Protein AF-R6QZN0-F1 (afdb_monomer)

pLDDT: mean 76.41, std 21.87, range [29.3, 97.75]

Structure (mmCIF, N/CA/C/O backbone):
data_AF-R6QZN0-F1
#
_entry.id   AF-R6QZN0-F1
#
loop_
_atom_site.group_PDB
_atom_site.id
_atom_site.type_symbol
_atom_site.label_atom_id
_atom_site.label_alt_id
_atom_site.label_comp_id
_atom_site.label_asym_id
_atom_site.label_entity_id
_atom_site.label_seq_id
_atom_site.pdbx_PDB_ins_code
_atom_site.Cartn_x
_atom_site.Cartn_y
_atom_site.Cartn_z
_atom_site.occupancy
_atom_site.B_iso_or_equiv
_atom_site.auth_seq_id
_atom_site.auth_comp_id
_atom_site.auth_asym_id
_atom_site.auth_atom_id
_atom_site.pdbx_PDB_model_num
ATOM 1 N N . MET A 1 1 ? 27.271 14.222 -52.435 1.00 73.81 1 MET A N 1
ATOM 2 C CA . MET A 1 1 ? 28.606 14.800 -52.144 1.00 73.81 1 MET A CA 1
ATOM 3 C C . MET A 1 1 ? 29.304 14.063 -51.006 1.00 73.81 1 MET A C 1
ATOM 5 O O . MET A 1 1 ? 30.400 13.572 -51.227 1.00 73.81 1 M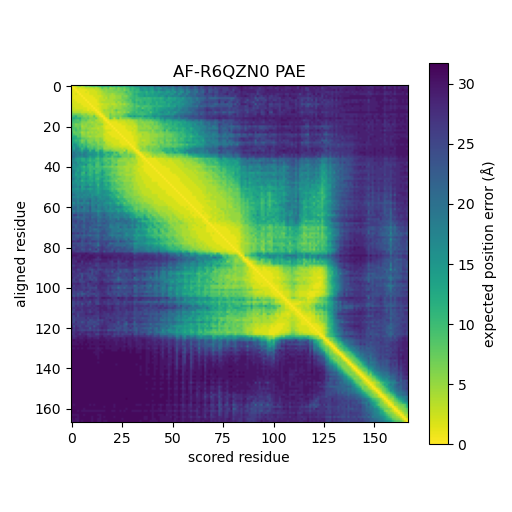ET A O 1
ATOM 9 N N . LEU A 1 2 ? 28.655 13.884 -49.849 1.00 87.00 2 LEU A N 1
ATOM 10 C CA . LEU A 1 2 ? 29.241 13.189 -48.693 1.00 87.00 2 LEU A CA 1
ATOM 11 C C . LEU A 1 2 ? 29.666 11.738 -48.978 1.00 87.00 2 LEU A C 1
ATOM 13 O O . LEU A 1 2 ? 30.772 11.350 -48.636 1.00 87.00 2 LEU A O 1
ATOM 17 N N . GLN A 1 3 ? 28.833 10.960 -49.673 1.00 85.88 3 GLN A N 1
ATOM 18 C CA . GLN A 1 3 ? 29.147 9.563 -50.000 1.00 85.88 3 GLN A CA 1
ATOM 19 C C . GLN A 1 3 ? 30.399 9.421 -50.879 1.00 85.88 3 GLN A C 1
ATOM 21 O O . GLN A 1 3 ? 31.193 8.511 -50.675 1.00 85.88 3 GLN A O 1
ATOM 26 N N . LYS A 1 4 ? 30.601 10.349 -51.826 1.00 87.94 4 LYS A N 1
ATOM 27 C CA . LYS A 1 4 ? 31.794 10.373 -52.680 1.00 87.94 4 LYS A CA 1
ATOM 28 C C . LYS A 1 4 ? 33.040 10.731 -51.865 1.00 87.94 4 LYS A C 1
ATOM 30 O O . LYS A 1 4 ? 34.026 10.017 -51.943 1.00 87.94 4 LYS A O 1
ATOM 35 N N . ALA A 1 5 ? 32.953 11.762 -51.021 1.00 88.88 5 ALA A N 1
ATOM 36 C CA . ALA A 1 5 ? 34.038 12.138 -50.113 1.00 88.88 5 ALA A CA 1
ATOM 37 C C . ALA A 1 5 ? 34.403 11.005 -49.135 1.00 88.88 5 ALA A C 1
ATOM 39 O O . ALA A 1 5 ? 35.575 10.791 -48.844 1.00 88.88 5 ALA A O 1
ATOM 40 N N . PHE A 1 6 ? 33.407 10.246 -48.672 1.00 85.44 6 PHE A N 1
ATOM 41 C CA . PHE A 1 6 ? 33.620 9.077 -47.826 1.00 85.44 6 PHE A CA 1
ATOM 42 C C . PHE A 1 6 ? 34.323 7.942 -48.582 1.00 85.44 6 PHE A C 1
ATOM 44 O O . PHE A 1 6 ? 35.261 7.351 -48.055 1.00 85.44 6 PHE A O 1
ATOM 51 N N . LEU A 1 7 ? 33.921 7.669 -49.830 1.00 86.12 7 LEU A N 1
ATOM 52 C CA . LEU A 1 7 ? 34.587 6.684 -50.689 1.00 86.12 7 LEU A CA 1
ATOM 53 C C . LEU A 1 7 ? 36.044 7.065 -50.972 1.00 86.12 7 LEU A C 1
ATOM 55 O O . LEU A 1 7 ? 36.928 6.215 -50.888 1.00 86.12 7 LEU A O 1
ATOM 59 N N . ASP A 1 8 ? 36.290 8.336 -51.290 1.00 86.56 8 ASP A N 1
ATOM 60 C CA . ASP A 1 8 ? 37.626 8.844 -51.603 1.00 86.56 8 ASP A CA 1
ATOM 61 C C . ASP A 1 8 ? 38.548 8.736 -50.374 1.00 86.56 8 ASP A C 1
ATOM 63 O O . ASP A 1 8 ? 39.669 8.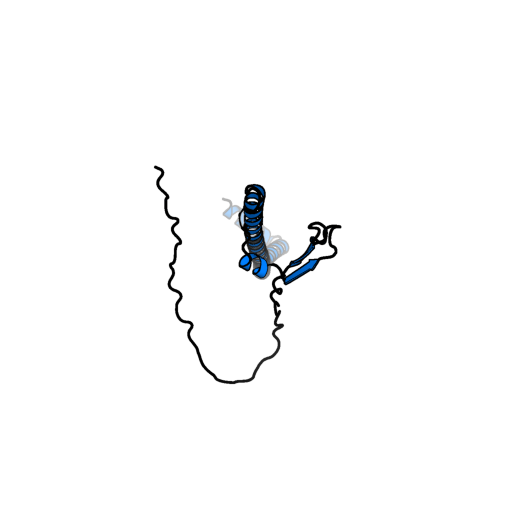238 -50.484 1.00 86.56 8 ASP A O 1
ATOM 67 N N . ALA A 1 9 ? 38.054 9.096 -49.185 1.00 82.69 9 ALA A N 1
ATOM 68 C CA . ALA A 1 9 ? 38.787 8.938 -47.929 1.00 82.69 9 ALA A CA 1
ATOM 69 C C . ALA A 1 9 ? 39.035 7.462 -47.569 1.00 82.69 9 ALA A C 1
ATOM 71 O O . ALA A 1 9 ? 40.149 7.099 -47.195 1.00 82.69 9 ALA A O 1
ATOM 72 N N . TYR A 1 10 ? 38.029 6.595 -47.727 1.00 82.44 10 TYR A N 1
ATOM 73 C CA . TYR A 1 10 ? 38.158 5.156 -47.482 1.00 82.44 10 TYR A CA 1
ATOM 74 C C . TYR A 1 10 ? 39.218 4.519 -48.389 1.00 82.44 10 TYR A C 1
ATOM 76 O O . TYR A 1 10 ? 40.081 3.778 -47.917 1.00 82.44 10 TYR A O 1
ATOM 84 N N . ASN A 1 11 ? 39.196 4.848 -49.683 1.00 84.38 11 ASN A N 1
ATOM 85 C CA . ASN A 1 11 ? 40.173 4.350 -50.647 1.00 84.38 11 ASN A CA 1
ATOM 86 C C . ASN A 1 11 ? 41.589 4.854 -50.336 1.00 84.38 11 ASN A C 1
ATOM 88 O O . ASN A 1 11 ? 42.544 4.089 -50.460 1.00 84.38 11 ASN A O 1
ATOM 92 N N . LEU A 1 12 ? 41.728 6.105 -49.889 1.00 82.62 12 LEU A N 1
ATOM 93 C CA . LEU A 1 12 ? 43.016 6.683 -49.507 1.00 82.62 12 LEU A CA 1
ATOM 94 C C . LEU A 1 12 ? 43.610 6.008 -48.260 1.00 82.62 12 LEU A C 1
ATOM 96 O O . LEU A 1 12 ? 44.797 5.689 -48.240 1.00 82.62 12 LEU A O 1
ATOM 100 N N . ILE A 1 13 ? 42.787 5.757 -47.238 1.00 82.62 13 ILE A N 1
ATOM 101 C CA . ILE A 1 13 ? 43.209 5.090 -45.995 1.00 82.62 13 ILE A CA 1
ATOM 102 C C . ILE A 1 13 ? 43.565 3.627 -46.271 1.00 82.62 13 ILE A C 1
ATOM 104 O O . ILE A 1 13 ? 44.613 3.162 -45.839 1.00 82.62 13 ILE A O 1
ATOM 108 N N . ARG A 1 14 ? 42.762 2.921 -47.077 1.00 77.88 14 ARG A N 1
ATOM 109 C CA . ARG A 1 14 ? 43.017 1.522 -47.454 1.00 77.88 14 ARG A CA 1
ATOM 110 C C . ARG A 1 14 ? 44.382 1.311 -48.120 1.00 77.88 14 ARG A C 1
ATOM 112 O O . ARG A 1 14 ? 44.970 0.245 -47.956 1.00 77.88 14 ARG A O 1
ATOM 119 N N . VAL A 1 15 ? 44.848 2.282 -48.906 1.00 77.69 15 VAL A N 1
ATOM 120 C CA . VAL A 1 15 ? 46.122 2.200 -49.641 1.00 77.69 15 VAL A CA 1
ATOM 121 C C . VAL A 1 15 ? 47.314 2.578 -48.762 1.00 77.69 15 VAL A C 1
ATOM 123 O O . VAL A 1 15 ? 48.370 1.964 -48.890 1.00 77.69 15 VAL A O 1
ATOM 126 N N . ASN A 1 16 ? 47.151 3.567 -47.880 1.00 78.00 16 ASN A N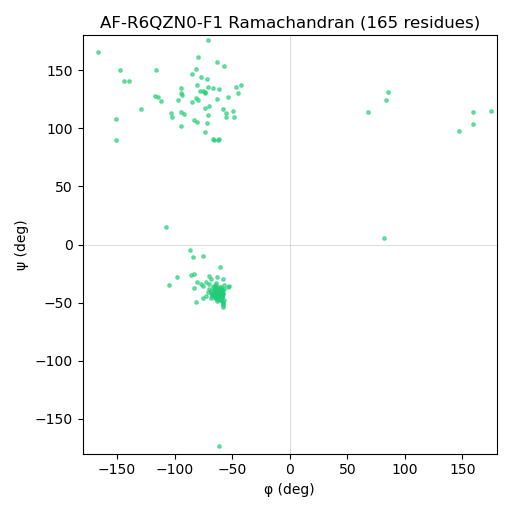 1
ATOM 127 C CA . ASN A 1 16 ? 48.268 4.162 -47.146 1.00 78.00 16 ASN A CA 1
ATOM 128 C C . ASN A 1 16 ? 48.458 3.603 -45.731 1.00 78.00 16 ASN A C 1
ATOM 130 O O . ASN A 1 16 ? 49.581 3.621 -45.238 1.00 78.00 16 ASN A O 1
ATOM 134 N N . ASP A 1 17 ? 47.394 3.131 -45.075 1.00 80.75 17 ASP A N 1
ATOM 135 C CA . ASP A 1 17 ? 47.454 2.695 -43.678 1.00 80.75 17 ASP A CA 1
ATOM 136 C C . ASP A 1 17 ? 46.418 1.597 -43.388 1.00 80.75 17 ASP A C 1
ATOM 138 O O . ASP A 1 17 ? 45.255 1.833 -43.038 1.00 80.75 17 ASP A O 1
ATOM 142 N N . LYS A 1 18 ? 46.859 0.354 -43.589 1.00 82.00 18 LYS A N 1
ATOM 143 C CA . LYS A 1 18 ? 46.023 -0.836 -43.425 1.00 82.00 18 LYS A CA 1
ATOM 144 C C . LYS A 1 18 ? 45.652 -1.076 -41.958 1.00 82.00 18 LYS A C 1
ATOM 146 O O . LYS A 1 18 ? 44.559 -1.570 -41.696 1.00 82.00 18 LYS A O 1
ATOM 151 N N . ASP A 1 19 ? 46.510 -0.671 -41.025 1.00 85.81 19 ASP A N 1
ATOM 152 C CA . ASP A 1 19 ? 46.299 -0.861 -39.589 1.00 85.81 19 ASP A CA 1
ATOM 153 C C . ASP A 1 19 ? 45.167 0.036 -39.078 1.00 85.81 19 ASP A C 1
ATOM 155 O O . ASP A 1 19 ? 44.327 -0.396 -38.284 1.00 85.81 19 ASP A O 1
ATOM 159 N N . VAL A 1 20 ? 45.070 1.266 -39.594 1.00 85.31 20 VAL A N 1
ATOM 160 C CA . VAL A 1 20 ? 43.945 2.164 -39.292 1.00 85.31 20 VAL A CA 1
ATOM 161 C C . VAL A 1 20 ? 42.624 1.574 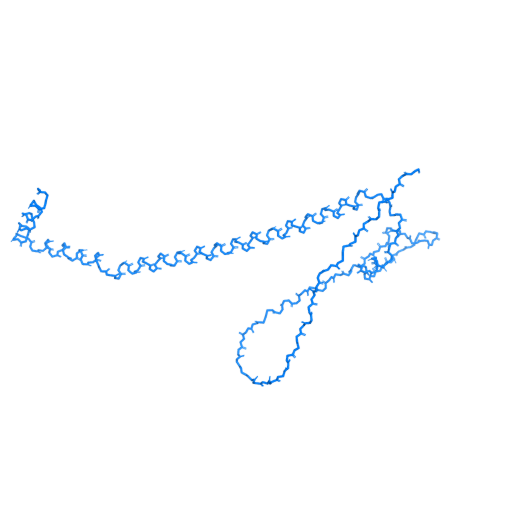-39.789 1.00 85.31 20 VAL A C 1
ATOM 163 O O . VAL A 1 20 ? 41.639 1.586 -39.045 1.00 85.31 20 VAL A O 1
ATOM 166 N N . LEU A 1 21 ? 42.599 1.018 -41.005 1.00 83.81 21 LEU A N 1
ATOM 167 C CA . LEU A 1 21 ? 41.404 0.370 -41.552 1.00 83.81 21 LEU A CA 1
ATOM 168 C C . LEU A 1 21 ? 40.994 -0.859 -40.728 1.00 83.81 21 LEU A C 1
ATOM 170 O O . LEU A 1 21 ? 39.821 -0.980 -40.375 1.00 83.81 21 LEU A O 1
ATOM 174 N N . GLU A 1 22 ? 41.942 -1.727 -40.378 1.00 85.81 22 GLU A N 1
ATOM 175 C CA . GLU A 1 22 ? 41.681 -2.897 -39.530 1.00 85.81 22 GLU A CA 1
ATOM 176 C C . GLU A 1 22 ? 41.176 -2.486 -38.143 1.00 85.81 22 GLU A C 1
ATOM 178 O O . GLU A 1 22 ? 40.195 -3.039 -37.652 1.00 85.81 22 GLU A O 1
ATOM 183 N N . SER A 1 23 ? 41.751 -1.443 -37.534 1.00 86.00 23 SER A N 1
ATOM 184 C CA . SER A 1 23 ? 41.283 -0.942 -36.234 1.00 86.00 23 SER A CA 1
ATOM 185 C C . SER A 1 23 ? 39.852 -0.393 -36.281 1.00 86.00 23 SER A C 1
ATOM 187 O O . SER A 1 23 ? 39.107 -0.496 -35.303 1.00 86.00 23 SER A O 1
ATOM 189 N N . PHE A 1 24 ? 39.452 0.200 -37.409 1.00 85.75 24 PHE A N 1
ATOM 190 C CA . PHE A 1 24 ? 38.097 0.698 -37.616 1.00 85.75 24 PHE A CA 1
ATOM 191 C C . PHE A 1 24 ? 37.109 -0.453 -37.819 1.00 85.75 24 PHE A C 1
ATOM 193 O O . PHE A 1 24 ? 36.043 -0.448 -37.203 1.00 85.75 24 PHE A O 1
ATOM 200 N N . LEU A 1 25 ? 37.474 -1.447 -38.634 1.00 86.19 25 LEU A N 1
ATOM 201 C CA . LEU A 1 25 ? 36.656 -2.638 -38.860 1.00 86.19 25 LEU A CA 1
ATOM 202 C C . LEU A 1 25 ? 36.492 -3.453 -37.576 1.00 86.19 25 LEU A C 1
ATOM 204 O O . LEU A 1 25 ? 35.365 -3.792 -37.242 1.00 86.19 25 LEU A O 1
ATOM 208 N N . ALA A 1 26 ? 37.564 -3.659 -36.808 1.00 87.88 26 ALA A N 1
ATOM 209 C CA . ALA A 1 26 ? 37.510 -4.335 -35.514 1.00 87.88 26 ALA A CA 1
ATOM 210 C C . ALA A 1 26 ? 36.573 -3.618 -34.528 1.00 87.88 26 ALA A C 1
ATOM 212 O O . ALA A 1 26 ? 35.747 -4.254 -33.889 1.00 87.88 26 ALA A O 1
ATOM 213 N N . LYS A 1 27 ? 36.619 -2.279 -34.457 1.00 85.88 27 LYS A N 1
ATOM 214 C CA . LYS A 1 27 ? 35.692 -1.501 -33.613 1.00 85.88 27 LYS A CA 1
ATOM 215 C C . LYS A 1 27 ? 34.240 -1.580 -34.079 1.00 85.88 27 LYS A C 1
ATOM 217 O O . LYS A 1 27 ? 33.336 -1.549 -33.242 1.00 85.88 27 LYS A O 1
ATOM 222 N N . LEU A 1 28 ? 34.001 -1.622 -35.391 1.00 84.81 28 LEU A N 1
ATOM 223 C CA . LEU A 1 28 ? 32.660 -1.852 -35.927 1.00 84.81 28 LEU A CA 1
ATOM 224 C C . LEU A 1 28 ? 32.172 -3.249 -35.557 1.00 84.81 28 LEU A C 1
ATOM 226 O O . LEU A 1 28 ? 31.043 -3.365 -35.094 1.00 84.81 28 LEU A O 1
ATOM 230 N N . ASP A 1 29 ? 33.024 -4.262 -35.692 1.00 84.31 29 ASP A N 1
ATOM 231 C CA . ASP A 1 29 ? 32.702 -5.645 -35.345 1.00 84.31 29 ASP A CA 1
ATOM 232 C C . ASP A 1 29 ? 32.407 -5.772 -33.844 1.00 84.31 29 ASP A C 1
ATOM 234 O O . ASP A 1 29 ? 31.342 -6.245 -33.474 1.00 84.31 29 ASP A O 1
ATOM 238 N N . ASP A 1 30 ? 33.240 -5.192 -32.974 1.00 84.44 30 ASP A N 1
ATOM 239 C CA . ASP A 1 30 ? 33.020 -5.118 -31.519 1.00 84.44 30 ASP A CA 1
ATOM 240 C C . ASP A 1 30 ? 31.697 -4.427 -31.146 1.00 84.44 30 ASP A C 1
ATOM 242 O O . ASP A 1 30 ? 31.010 -4.812 -30.194 1.00 84.44 30 ASP A O 1
ATOM 246 N N . THR A 1 31 ? 31.326 -3.382 -31.889 1.00 83.00 31 THR A N 1
ATOM 247 C CA . THR A 1 31 ? 30.078 -2.638 -31.658 1.00 83.00 31 THR A CA 1
ATOM 248 C C . THR A 1 31 ? 28.860 -3.413 -32.155 1.00 83.00 31 THR A C 1
ATOM 250 O O . THR A 1 31 ? 27.795 -3.341 -31.535 1.00 83.00 31 THR A O 1
ATOM 253 N N . LEU A 1 32 ? 29.015 -4.139 -33.263 1.00 80.69 32 LEU A N 1
ATOM 254 C CA . LEU A 1 32 ? 27.989 -4.982 -33.871 1.00 80.69 32 LEU A CA 1
ATOM 255 C C . LEU A 1 32 ? 27.916 -6.375 -33.239 1.00 80.69 32 LEU A C 1
ATOM 257 O O . LEU A 1 32 ? 26.943 -7.082 -33.495 1.00 80.69 32 LEU A O 1
ATOM 261 N N . MET A 1 33 ? 28.886 -6.748 -32.396 1.00 83.19 33 MET A N 1
ATOM 262 C CA . MET A 1 33 ? 28.878 -8.010 -31.669 1.00 83.19 33 MET A CA 1
ATOM 263 C C . MET A 1 33 ? 27.587 -8.126 -30.873 1.00 83.19 33 MET A C 1
ATOM 265 O O . MET A 1 33 ? 27.321 -7.382 -29.922 1.00 83.19 33 MET A O 1
ATOM 269 N N . GLU A 1 34 ? 26.791 -9.094 -31.304 1.00 75.00 34 GLU A N 1
ATOM 270 C CA . GLU A 1 34 ? 25.443 -9.382 -30.840 1.00 75.00 34 GLU A CA 1
ATOM 271 C C . GLU A 1 34 ? 25.394 -9.529 -29.313 1.00 75.00 34 GLU A C 1
ATOM 273 O O . GLU A 1 34 ? 24.496 -8.992 -28.665 1.00 75.00 34 GLU A O 1
ATOM 278 N N . ASP A 1 35 ? 26.443 -10.096 -28.714 1.00 80.88 35 ASP A N 1
ATOM 279 C CA . ASP A 1 35 ? 26.629 -10.233 -27.268 1.00 80.88 35 ASP A CA 1
ATOM 280 C C . ASP A 1 35 ? 26.501 -8.913 -26.492 1.00 80.88 35 ASP A C 1
ATOM 282 O O . ASP A 1 35 ? 25.975 -8.894 -25.376 1.00 80.88 35 ASP A O 1
ATOM 286 N N . ASN A 1 36 ? 26.967 -7.789 -27.046 1.00 83.94 36 ASN A N 1
ATOM 287 C CA . ASN A 1 36 ? 26.870 -6.486 -26.382 1.00 83.94 36 ASN A CA 1
ATOM 288 C C . ASN A 1 36 ? 25.434 -5.949 -26.385 1.00 83.94 36 ASN A C 1
ATOM 290 O O . ASN A 1 36 ? 25.019 -5.272 -25.437 1.00 83.94 36 ASN A O 1
ATOM 294 N N . ILE A 1 37 ? 24.668 -6.263 -27.427 1.00 84.75 37 ILE A N 1
ATOM 295 C CA . ILE A 1 37 ? 23.252 -5.910 -27.540 1.00 84.75 37 ILE A CA 1
ATOM 296 C C . ILE A 1 37 ? 22.426 -6.827 -26.634 1.00 84.75 37 ILE A C 1
ATOM 298 O O . ILE A 1 37 ? 21.628 -6.330 -25.837 1.00 84.75 37 ILE A O 1
ATOM 302 N N . VAL A 1 38 ? 22.684 -8.137 -26.665 1.00 88.38 38 VAL A N 1
ATOM 303 C CA . VAL A 1 38 ? 22.034 -9.137 -25.805 1.00 88.38 38 VAL A CA 1
ATOM 304 C C . VAL A 1 38 ? 22.233 -8.796 -24.327 1.00 88.38 38 VAL A C 1
ATOM 306 O O . VAL A 1 38 ? 21.254 -8.702 -23.589 1.00 88.38 38 VAL A O 1
ATOM 309 N N . LYS A 1 39 ? 23.460 -8.473 -23.892 1.00 89.81 39 LYS A N 1
ATOM 310 C CA . LYS A 1 39 ? 23.736 -8.046 -22.503 1.00 89.81 39 LYS A CA 1
ATOM 311 C C . LYS A 1 39 ? 22.943 -6.804 -22.091 1.00 89.81 39 LYS A C 1
ATOM 313 O O . LYS A 1 39 ? 22.489 -6.711 -20.949 1.00 89.81 39 LYS A O 1
ATOM 318 N N . LYS A 1 40 ? 22.778 -5.831 -22.996 1.00 91.44 40 LYS A N 1
ATOM 319 C CA . LYS A 1 40 ? 21.963 -4.634 -22.731 1.00 91.44 40 LYS A CA 1
ATOM 320 C C . LYS A 1 40 ? 20.486 -4.994 -22.596 1.00 91.44 40 LYS A C 1
ATOM 322 O O . LYS A 1 40 ? 19.860 -4.544 -21.642 1.00 91.44 40 LYS A O 1
ATOM 327 N N . ILE A 1 41 ? 19.964 -5.842 -23.481 1.00 93.94 41 ILE A N 1
ATOM 328 C CA . ILE A 1 41 ? 18.582 -6.338 -23.420 1.00 93.94 41 ILE A CA 1
ATOM 329 C C . ILE A 1 41 ? 18.334 -7.068 -22.098 1.00 93.94 41 ILE A C 1
ATOM 331 O O . ILE A 1 41 ? 17.377 -6.749 -21.397 1.00 93.94 41 ILE A O 1
ATOM 335 N N . GLU A 1 42 ? 19.217 -7.986 -21.705 1.00 95.38 42 GLU A N 1
ATOM 336 C CA . GLU A 1 42 ? 19.100 -8.711 -20.436 1.00 95.38 42 GLU A CA 1
ATOM 337 C C . GLU A 1 42 ? 19.099 -7.771 -19.229 1.00 95.38 42 GLU A C 1
ATOM 339 O O . GLU A 1 42 ? 18.328 -7.963 -18.284 1.00 95.38 42 GLU A O 1
ATOM 344 N N . LYS A 1 43 ? 19.959 -6.746 -19.242 1.00 96.25 43 LYS A N 1
ATOM 345 C CA . LYS A 1 43 ? 20.003 -5.742 -18.177 1.00 96.25 43 LYS A CA 1
ATOM 346 C C . LYS A 1 43 ? 18.692 -4.959 -18.106 1.00 96.25 43 LYS A C 1
ATOM 348 O O . LYS A 1 43 ? 18.110 -4.860 -17.028 1.00 96.25 43 LYS A O 1
ATOM 353 N N . THR A 1 44 ? 18.202 -4.466 -19.239 1.00 96.00 44 THR A N 1
ATOM 354 C CA . THR A 1 44 ? 16.923 -3.750 -19.309 1.00 96.00 44 THR A CA 1
ATOM 355 C C . THR A 1 44 ? 15.761 -4.641 -18.867 1.00 96.00 44 THR A C 1
ATOM 357 O O . THR A 1 44 ? 14.907 -4.197 -18.106 1.00 96.00 44 THR A O 1
ATOM 360 N N . GLN A 1 45 ? 15.754 -5.923 -19.238 1.00 97.44 45 GLN A N 1
ATOM 361 C CA . GLN A 1 45 ? 14.720 -6.866 -18.810 1.00 97.44 45 GLN A CA 1
ATOM 362 C C . GLN A 1 45 ? 14.740 -7.105 -17.291 1.00 97.44 45 GLN A C 1
ATOM 364 O O . GLN A 1 45 ? 13.687 -7.197 -16.652 1.00 97.44 45 GLN A O 1
ATOM 369 N N . LYS A 1 46 ? 15.930 -7.166 -16.680 1.00 97.31 46 LYS A N 1
ATOM 370 C CA . LYS A 1 46 ? 16.072 -7.242 -15.216 1.00 97.31 46 LYS A CA 1
ATOM 371 C C . LYS A 1 46 ? 15.543 -5.981 -14.533 1.00 97.31 46 LYS A C 1
ATOM 373 O O . LYS A 1 46 ? 14.881 -6.079 -13.505 1.00 97.31 46 LYS A O 1
ATOM 378 N N . GLU A 1 47 ? 15.793 -4.810 -15.106 1.00 97.38 47 GLU A N 1
ATOM 379 C CA . GLU A 1 47 ? 15.272 -3.545 -14.577 1.00 97.38 47 GLU A CA 1
ATOM 380 C C . GLU A 1 47 ? 13.741 -3.476 -14.678 1.00 97.38 47 GLU A C 1
ATOM 382 O O . GLU A 1 47 ? 13.087 -3.119 -13.698 1.00 97.38 47 GLU A O 1
ATOM 387 N N . ILE A 1 48 ? 13.158 -3.904 -15.803 1.00 97.75 48 ILE A N 1
ATOM 388 C CA . ILE A 1 48 ? 11.699 -3.985 -15.984 1.00 97.75 48 ILE A CA 1
ATOM 389 C C . ILE A 1 48 ? 11.075 -4.895 -14.923 1.00 97.75 48 ILE A C 1
ATOM 391 O O . ILE A 1 48 ? 10.183 -4.470 -14.193 1.00 97.75 48 ILE A O 1
ATOM 395 N N . THR A 1 49 ? 11.588 -6.117 -14.774 1.00 97.19 49 THR A N 1
ATOM 396 C CA . THR A 1 49 ? 11.043 -7.078 -13.798 1.00 97.19 49 THR A CA 1
ATOM 397 C C . THR A 1 49 ? 11.199 -6.587 -12.355 1.00 97.19 49 THR A C 1
ATOM 399 O O . THR A 1 49 ? 10.309 -6.784 -11.522 1.00 97.19 49 THR A O 1
ATOM 402 N N . HIS A 1 50 ? 12.292 -5.881 -12.045 1.00 96.81 50 HIS A N 1
ATOM 403 C CA . HIS A 1 50 ? 12.475 -5.243 -10.743 1.00 96.81 50 HIS A CA 1
ATOM 404 C C . HIS A 1 50 ? 11.427 -4.150 -10.478 1.00 96.81 50 HIS A C 1
ATOM 406 O O . HIS A 1 50 ? 10.824 -4.117 -9.400 1.00 96.81 50 HIS A O 1
ATOM 412 N N . LEU A 1 51 ? 11.175 -3.281 -11.460 1.00 97.38 51 LEU A N 1
ATOM 413 C CA . LEU A 1 51 ? 10.172 -2.219 -11.361 1.00 97.38 51 LEU A CA 1
ATOM 414 C C . LEU A 1 51 ? 8.747 -2.777 -11.253 1.00 97.38 51 LEU A C 1
ATOM 416 O O . LEU A 1 51 ? 7.957 -2.285 -10.448 1.00 97.38 51 LEU A O 1
ATOM 420 N N . GLU A 1 52 ? 8.423 -3.839 -11.986 1.00 97.38 52 GLU A N 1
ATOM 421 C CA . GLU A 1 52 ? 7.132 -4.529 -11.879 1.00 97.38 52 GLU A CA 1
ATOM 422 C C . GLU A 1 52 ? 6.904 -5.097 -10.474 1.00 97.38 52 GLU A C 1
ATOM 424 O O . GLU A 1 52 ? 5.830 -4.918 -9.890 1.00 97.38 52 GLU A O 1
ATOM 429 N N . SER A 1 53 ? 7.931 -5.719 -9.884 1.00 96.19 53 SER A N 1
ATOM 430 C CA . SER A 1 53 ? 7.864 -6.202 -8.501 1.00 96.19 53 SER A CA 1
ATOM 431 C C . SER A 1 53 ? 7.602 -5.061 -7.517 1.00 96.19 53 SER A C 1
ATOM 433 O O . SER A 1 53 ? 6.785 -5.212 -6.605 1.00 96.19 53 SER A O 1
ATOM 435 N N . LYS A 1 54 ? 8.267 -3.914 -7.702 1.00 97.12 54 LYS A N 1
ATOM 436 C CA . LYS A 1 54 ? 8.067 -2.720 -6.868 1.00 97.12 54 LYS A CA 1
ATOM 437 C C . LYS A 1 54 ? 6.660 -2.142 -7.010 1.00 97.12 54 LYS A C 1
ATOM 439 O O . LYS A 1 54 ? 6.041 -1.805 -6.004 1.00 97.12 54 LYS A O 1
ATOM 444 N N . ASN A 1 55 ? 6.121 -2.092 -8.225 1.00 96.06 55 ASN A N 1
ATOM 445 C CA . ASN A 1 55 ? 4.749 -1.641 -8.462 1.00 96.06 55 ASN A CA 1
ATOM 446 C C . ASN A 1 55 ? 3.720 -2.552 -7.786 1.00 96.06 55 ASN A C 1
ATOM 448 O O . ASN A 1 55 ? 2.768 -2.061 -7.177 1.00 96.06 55 ASN A O 1
ATOM 452 N N . LYS A 1 56 ? 3.925 -3.873 -7.830 1.00 96.19 56 LYS A N 1
ATOM 453 C CA . LYS A 1 56 ? 3.058 -4.830 -7.130 1.00 96.19 56 LYS A CA 1
ATOM 454 C C . LYS A 1 56 ? 3.112 -4.652 -5.610 1.00 96.19 56 LYS A C 1
ATOM 456 O O . LYS A 1 56 ? 2.076 -4.686 -4.951 1.00 96.19 56 LY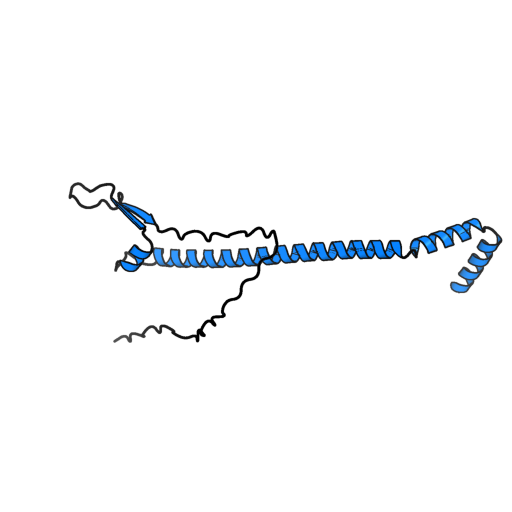S A O 1
ATOM 461 N N . GLU A 1 57 ? 4.306 -4.446 -5.057 1.00 96.12 57 GLU A N 1
ATOM 462 C CA . GLU A 1 57 ? 4.497 -4.155 -3.631 1.00 96.12 57 GLU A CA 1
ATOM 463 C C . GLU A 1 57 ? 3.741 -2.878 -3.221 1.00 96.12 57 GLU A C 1
ATOM 465 O O . GLU A 1 57 ? 3.001 -2.882 -2.234 1.00 96.12 57 GLU A O 1
ATOM 470 N N . LEU A 1 58 ? 3.847 -1.818 -4.026 1.00 95.44 58 LEU A N 1
ATOM 471 C CA . LEU A 1 58 ? 3.157 -0.551 -3.790 1.00 95.44 58 LEU A CA 1
ATOM 472 C C . LEU A 1 58 ? 1.628 -0.694 -3.855 1.00 95.44 58 LEU A C 1
ATOM 474 O O . LEU A 1 58 ? 0.923 -0.140 -3.012 1.00 95.44 58 LEU A O 1
ATOM 478 N N . ALA A 1 59 ? 1.108 -1.463 -4.815 1.00 95.44 59 ALA A N 1
ATOM 479 C CA . ALA A 1 59 ? -0.323 -1.739 -4.923 1.00 95.44 59 ALA A CA 1
ATOM 480 C C . ALA A 1 59 ? -0.864 -2.454 -3.671 1.00 95.44 59 ALA A C 1
ATOM 482 O O . ALA A 1 59 ? -1.869 -2.026 -3.102 1.00 95.44 59 ALA A O 1
ATOM 483 N N . ASN A 1 60 ? -0.155 -3.478 -3.184 1.00 94.50 60 ASN A N 1
ATOM 484 C CA . ASN A 1 60 ? -0.521 -4.190 -1.955 1.00 94.50 60 ASN A CA 1
ATOM 485 C C . ASN A 1 60 ? -0.510 -3.264 -0.727 1.00 94.50 60 ASN A C 1
ATOM 487 O O . ASN A 1 60 ? -1.388 -3.349 0.138 1.00 94.50 60 ASN A O 1
ATOM 491 N N . TYR A 1 61 ? 0.485 -2.376 -0.641 1.00 93.81 61 TYR A N 1
ATOM 492 C CA . TYR A 1 61 ? 0.571 -1.394 0.437 1.00 93.81 61 TYR A CA 1
ATOM 493 C C . TYR A 1 61 ? -0.621 -0.429 0.418 1.00 93.81 61 TYR A C 1
ATOM 495 O O . TYR A 1 61 ? -1.247 -0.212 1.457 1.00 93.81 61 TYR A O 1
ATOM 503 N N . ASN A 1 62 ? -0.974 0.100 -0.756 1.00 93.69 62 ASN A N 1
ATOM 504 C CA . ASN A 1 62 ? -2.117 1.000 -0.910 1.00 93.69 62 ASN A CA 1
ATOM 505 C C . ASN A 1 62 ? -3.431 0.312 -0.525 1.00 93.69 62 ASN A C 1
ATOM 507 O O . ASN A 1 62 ? -4.168 0.851 0.293 1.00 93.69 62 ASN A O 1
ATOM 511 N N . GLN A 1 63 ? -3.659 -0.921 -0.984 1.00 92.12 63 GLN A N 1
ATOM 512 C CA . GLN A 1 63 ? -4.833 -1.703 -0.584 1.00 92.12 63 GLN A CA 1
ATOM 513 C C . GLN A 1 63 ? -4.903 -1.899 0.940 1.00 92.12 63 GLN A C 1
ATOM 515 O O . GLN A 1 63 ? -5.956 -1.746 1.554 1.00 92.12 63 GLN A O 1
ATOM 520 N N . THR A 1 64 ? -3.770 -2.202 1.580 1.00 90.75 64 THR A N 1
ATOM 521 C CA . THR A 1 64 ? -3.718 -2.358 3.042 1.00 90.75 64 THR A CA 1
ATOM 522 C C . THR A 1 64 ? -4.041 -1.044 3.753 1.00 90.75 64 THR A C 1
ATOM 524 O O . THR A 1 64 ? -4.739 -1.041 4.768 1.00 90.75 64 THR A O 1
ATOM 527 N N . LYS A 1 65 ? -3.550 0.082 3.228 1.00 91.12 65 LYS A N 1
ATOM 528 C CA . LYS A 1 65 ? -3.830 1.418 3.760 1.00 91.12 65 LYS A CA 1
ATOM 529 C C . LYS A 1 65 ? -5.310 1.781 3.629 1.00 91.12 65 LYS A C 1
ATOM 531 O O . LYS A 1 65 ? -5.865 2.338 4.574 1.00 91.12 65 LYS A O 1
ATOM 536 N N . ASP A 1 66 ? -5.939 1.440 2.511 1.00 91.69 66 ASP A N 1
ATOM 537 C CA . ASP A 1 66 ? -7.362 1.697 2.285 1.00 91.69 66 ASP A CA 1
ATOM 538 C C . ASP A 1 66 ? -8.229 0.894 3.264 1.00 91.69 66 ASP A C 1
ATOM 540 O O . ASP A 1 66 ? -9.044 1.486 3.973 1.00 91.69 66 ASP A O 1
ATOM 544 N N . ASN A 1 67 ? -7.942 -0.400 3.447 1.00 89.88 67 ASN A N 1
ATOM 545 C CA . ASN A 1 67 ? -8.618 -1.236 4.451 1.00 89.88 67 ASN A CA 1
ATOM 546 C C . ASN A 1 67 ? -8.445 -0.684 5.883 1.00 89.88 67 ASN A C 1
ATOM 548 O O . ASN A 1 67 ? -9.366 -0.703 6.698 1.00 89.88 67 ASN A O 1
ATOM 552 N N . GLN A 1 68 ? -7.255 -0.172 6.218 1.00 91.12 68 GLN A N 1
ATOM 553 C CA . GLN A 1 68 ? -7.004 0.458 7.521 1.00 91.12 68 GLN A CA 1
ATOM 554 C C . GLN A 1 68 ? -7.813 1.747 7.707 1.00 91.12 68 GLN A C 1
ATOM 556 O O . GLN A 1 68 ? -8.237 2.049 8.824 1.00 91.12 68 GLN A O 1
ATOM 561 N N . ASN A 1 69 ? -8.008 2.526 6.642 1.00 92.38 69 ASN A N 1
ATOM 562 C CA . ASN A 1 69 ? -8.818 3.739 6.695 1.00 92.38 69 ASN A CA 1
ATOM 563 C C . ASN A 1 69 ? -10.299 3.412 6.900 1.00 92.38 69 ASN A C 1
ATOM 565 O O . ASN A 1 69 ? -10.945 4.086 7.699 1.00 92.38 69 ASN A O 1
ATOM 569 N N . GLU A 1 70 ? -10.811 2.370 6.246 1.00 94.50 70 GLU A N 1
ATOM 570 C CA . GLU A 1 70 ? -12.183 1.888 6.431 1.00 94.50 70 GLU A CA 1
ATOM 571 C C . GLU A 1 70 ? -12.452 1.507 7.894 1.00 94.50 70 GLU A C 1
ATOM 573 O O . GLU A 1 70 ? -13.306 2.117 8.535 1.00 94.50 70 GLU A O 1
ATOM 578 N N . ILE A 1 71 ? -11.623 0.634 8.479 1.00 92.00 71 ILE A N 1
ATOM 579 C CA . ILE A 1 71 ? -11.750 0.230 9.893 1.00 92.00 71 ILE A CA 1
ATOM 580 C C . ILE A 1 71 ? -11.670 1.445 10.832 1.00 92.00 71 ILE A C 1
ATOM 582 O O . ILE A 1 71 ? -12.425 1.562 11.799 1.00 92.00 71 ILE A O 1
ATOM 586 N N . LYS A 1 72 ? -10.760 2.390 10.567 1.00 94.38 72 LYS A N 1
ATOM 587 C CA . LYS A 1 72 ? -10.652 3.620 11.371 1.00 94.38 72 LYS A CA 1
ATOM 588 C C . LYS A 1 72 ? -11.906 4.483 11.280 1.00 94.38 72 LYS A C 1
ATOM 590 O O . LYS A 1 72 ? -12.284 5.098 12.280 1.00 94.38 72 LYS A O 1
ATOM 595 N N . ASN A 1 73 ? -12.519 4.556 10.103 1.00 92.94 73 ASN A N 1
ATOM 596 C CA . ASN A 1 73 ? -13.751 5.304 9.895 1.00 92.94 73 ASN A CA 1
ATOM 597 C C . ASN A 1 73 ? -14.918 4.644 10.632 1.00 92.94 73 ASN A C 1
ATOM 599 O O . ASN A 1 73 ? -15.665 5.352 11.305 1.00 92.94 73 ASN A O 1
ATOM 603 N N . GLU A 1 74 ? -15.016 3.315 10.604 1.00 93.06 74 GLU A N 1
ATOM 604 C CA . GLU A 1 74 ? -16.016 2.571 11.379 1.00 93.06 74 GLU A CA 1
ATOM 605 C C . GLU A 1 74 ? -15.853 2.795 12.886 1.00 93.06 74 GLU A C 1
ATOM 607 O O . GLU A 1 74 ? -16.813 3.155 13.565 1.00 93.06 74 GLU A O 1
ATOM 612 N N . ILE A 1 75 ? -14.629 2.693 13.419 1.00 92.38 75 ILE A N 1
ATOM 613 C CA . ILE A 1 75 ? -14.359 2.972 14.841 1.00 92.38 75 ILE A CA 1
ATOM 614 C C . ILE A 1 75 ? -14.759 4.407 15.203 1.00 92.38 75 ILE A C 1
ATOM 616 O O . ILE A 1 75 ? -15.300 4.647 16.284 1.00 92.38 75 ILE A O 1
ATOM 620 N N . ARG A 1 76 ? -14.502 5.376 14.316 1.00 92.75 76 ARG A N 1
ATOM 621 C CA . ARG A 1 76 ? -14.907 6.770 14.534 1.00 92.75 76 ARG A CA 1
ATOM 622 C C . ARG A 1 76 ? -16.428 6.913 14.539 1.00 92.75 76 ARG A C 1
ATOM 624 O O . ARG A 1 76 ? -16.947 7.610 15.402 1.00 92.75 76 ARG A O 1
ATOM 631 N N . ALA A 1 77 ? -17.127 6.250 13.621 1.00 88.31 77 ALA A N 1
ATOM 632 C CA . ALA A 1 77 ? -18.585 6.250 13.587 1.00 88.31 77 ALA A CA 1
ATOM 633 C C . ALA A 1 77 ? -19.168 5.644 14.874 1.00 88.31 77 ALA A C 1
ATOM 635 O O . ALA A 1 77 ? -20.021 6.265 15.506 1.00 88.31 77 ALA A O 1
ATOM 636 N N . CYS A 1 78 ? -18.636 4.501 15.318 1.00 85.00 78 CYS A N 1
ATOM 637 C CA . CYS A 1 78 ? -19.011 3.881 16.587 1.00 85.00 78 CYS A CA 1
ATOM 638 C C . CYS A 1 78 ? -18.756 4.809 17.779 1.00 85.00 78 CYS A C 1
ATOM 640 O O . CYS A 1 78 ? -19.633 4.964 18.624 1.00 85.00 78 CYS A O 1
ATOM 642 N N . ARG A 1 79 ? -17.591 5.468 17.844 1.00 89.69 79 ARG A N 1
ATOM 643 C CA . ARG A 1 79 ? -17.294 6.446 18.902 1.00 89.69 79 ARG A CA 1
ATOM 644 C C . ARG A 1 79 ? -18.328 7.568 18.922 1.00 89.69 79 ARG A C 1
ATOM 646 O O . ARG A 1 79 ? -18.891 7.839 19.973 1.00 89.69 79 ARG A O 1
ATOM 653 N N . ASN A 1 80 ? -18.603 8.172 17.770 1.00 87.88 80 ASN A N 1
ATOM 654 C CA . ASN A 1 80 ? -19.559 9.272 17.673 1.00 87.88 80 ASN A CA 1
ATOM 655 C C . ASN A 1 80 ? -20.968 8.841 18.108 1.00 87.88 80 ASN A C 1
ATOM 657 O O . ASN A 1 80 ? -21.674 9.621 18.737 1.00 87.88 80 ASN A O 1
ATOM 661 N N . LEU A 1 81 ? -21.370 7.605 17.799 1.00 84.19 81 LEU A N 1
ATOM 662 C CA . LEU A 1 81 ? -22.645 7.047 18.246 1.00 84.19 81 LEU A CA 1
ATOM 663 C C . LEU A 1 81 ? -22.686 6.878 19.772 1.00 84.19 81 LEU A C 1
ATOM 665 O O . LEU A 1 81 ? -23.683 7.220 20.400 1.00 84.19 81 LEU A O 1
ATOM 669 N N . LEU A 1 82 ? -21.607 6.373 20.372 1.00 82.25 82 LEU A N 1
ATOM 670 C CA . LEU A 1 82 ? -21.516 6.173 21.822 1.00 82.25 82 LEU A CA 1
ATOM 671 C C . LEU A 1 82 ? -21.425 7.492 22.599 1.00 82.25 82 LEU A C 1
ATOM 673 O O . LEU A 1 82 ? -21.947 7.575 23.703 1.00 82.25 82 LEU A O 1
ATOM 677 N N . GLU A 1 83 ? -20.771 8.508 22.038 1.00 83.38 83 GLU A N 1
ATOM 678 C CA . GLU A 1 83 ? -20.651 9.836 22.653 1.00 83.38 83 GLU A CA 1
ATOM 679 C C . GLU A 1 83 ? -21.907 10.696 22.440 1.00 83.38 83 GLU A C 1
ATOM 681 O O . GLU A 1 83 ? -22.234 11.528 23.283 1.00 83.38 83 GLU A O 1
ATOM 686 N N . GLY A 1 84 ? -22.602 10.517 21.311 1.00 75.69 84 GLY A N 1
ATOM 687 C CA . GLY A 1 84 ? -23.785 11.299 20.947 1.00 75.69 84 GLY A CA 1
ATOM 688 C C . GLY A 1 84 ? -25.087 10.803 21.576 1.00 75.69 84 GLY A C 1
ATOM 689 O O . GLY A 1 84 ? -26.016 11.591 21.758 1.00 75.69 84 GLY A O 1
ATOM 690 N N . ASN A 1 85 ? -25.168 9.520 21.927 1.00 67.75 85 ASN A N 1
ATOM 691 C CA . ASN A 1 85 ? -26.313 8.979 22.645 1.00 67.75 85 ASN A CA 1
ATOM 692 C C . ASN A 1 85 ? -26.157 9.294 24.139 1.00 67.75 85 ASN A C 1
ATOM 694 O O . ASN A 1 85 ? -25.132 8.990 24.743 1.00 67.75 85 ASN A O 1
ATOM 698 N N . GLY A 1 86 ? -27.177 9.919 24.737 1.00 66.94 86 GLY A N 1
ATOM 699 C CA . GLY A 1 86 ? -27.242 10.123 26.186 1.00 66.94 86 GLY A CA 1
ATOM 700 C C . GLY A 1 86 ? -27.258 8.797 26.961 1.00 66.94 86 GLY A C 1
ATOM 701 O O . GLY A 1 86 ? -27.111 7.722 26.385 1.00 66.94 86 GLY A O 1
ATOM 702 N N . ASN A 1 87 ? -27.449 8.873 28.282 1.00 69.25 87 ASN A N 1
ATOM 703 C CA . ASN A 1 87 ? -27.475 7.703 29.170 1.00 69.25 87 ASN A CA 1
ATOM 704 C C . ASN A 1 87 ? -28.255 6.522 28.563 1.00 69.25 87 ASN A C 1
ATOM 706 O O . ASN A 1 87 ? -29.342 6.718 28.015 1.00 69.25 87 ASN A O 1
ATOM 710 N N . LEU A 1 88 ? -27.708 5.307 28.702 1.00 69.38 88 LEU A N 1
ATOM 711 C CA . LEU A 1 88 ? -28.351 4.068 28.258 1.00 69.38 88 LEU A CA 1
ATOM 712 C C . LEU A 1 88 ? -29.801 4.025 28.771 1.00 69.38 88 LEU A C 1
ATOM 714 O O . LEU A 1 88 ? -30.023 3.970 29.980 1.00 69.38 88 LEU A O 1
ATOM 718 N N . GLN A 1 89 ? -30.779 4.062 27.862 1.00 74.31 89 GLN A N 1
ATOM 719 C CA . GLN A 1 89 ? -32.190 3.894 28.229 1.00 74.31 89 GLN A CA 1
ATOM 720 C C . GLN A 1 89 ? -32.532 2.431 28.502 1.00 74.31 89 GLN A C 1
ATOM 722 O O . GLN A 1 89 ? -33.342 2.144 29.378 1.00 74.31 89 GLN A O 1
ATOM 727 N N . GLU A 1 90 ? -31.898 1.512 27.775 1.00 82.88 90 GLU A N 1
ATOM 728 C CA . GLU A 1 90 ? -32.144 0.081 27.879 1.00 82.88 90 GLU A CA 1
ATOM 729 C C . GLU A 1 90 ? -30.824 -0.690 27.806 1.00 82.88 90 GLU A C 1
ATOM 731 O O . GLU A 1 90 ? -29.911 -0.331 27.059 1.00 82.88 90 GLU A O 1
ATOM 736 N N . PHE A 1 91 ? -30.717 -1.742 28.617 1.00 83.94 91 PHE A N 1
ATOM 737 C CA . PHE A 1 91 ? -29.563 -2.629 28.655 1.00 83.94 91 PHE A CA 1
ATOM 738 C C . PHE A 1 91 ? -29.881 -3.930 27.914 1.00 83.94 91 PHE A C 1
ATOM 740 O O . PHE A 1 91 ? -30.638 -4.765 28.411 1.00 83.94 91 PHE A O 1
ATOM 747 N N . ASP A 1 92 ? -29.263 -4.125 26.747 1.00 87.06 92 ASP A N 1
ATOM 748 C CA . ASP A 1 92 ? -29.347 -5.392 26.021 1.00 87.06 92 ASP A CA 1
ATOM 749 C C . ASP A 1 92 ? -28.368 -6.415 26.614 1.00 87.06 92 ASP A C 1
ATOM 751 O O . ASP A 1 92 ? -27.146 -6.374 26.410 1.00 87.06 92 ASP A O 1
ATOM 755 N N . ARG A 1 93 ? -28.935 -7.371 27.351 1.00 91.25 93 ARG A N 1
ATOM 756 C CA . ARG A 1 93 ? -28.181 -8.444 27.996 1.00 91.25 93 ARG A CA 1
ATOM 757 C C . ARG A 1 93 ? -27.493 -9.373 26.997 1.00 91.25 93 ARG A C 1
ATOM 759 O O . ARG A 1 93 ? -26.383 -9.822 27.273 1.00 91.25 93 ARG A O 1
ATOM 766 N N . PHE A 1 94 ? -28.117 -9.665 25.858 1.00 89.44 94 PHE A N 1
ATOM 767 C CA . PHE A 1 94 ? -27.573 -10.607 24.879 1.00 89.44 94 PHE A CA 1
ATOM 768 C C . PHE A 1 94 ? -26.348 -10.020 24.180 1.00 89.44 94 PHE A C 1
ATOM 770 O O . PHE A 1 94 ? -25.338 -10.713 24.022 1.00 89.44 94 PHE A O 1
ATOM 777 N N . ILE A 1 95 ? -26.392 -8.730 23.833 1.00 87.62 95 ILE A N 1
ATOM 778 C CA . ILE A 1 95 ? -25.227 -8.015 23.297 1.00 87.62 95 ILE A CA 1
ATOM 779 C C . ILE A 1 95 ? -24.106 -7.995 24.339 1.00 87.62 95 ILE A C 1
ATOM 781 O O . ILE A 1 95 ? -22.969 -8.348 24.016 1.00 87.62 95 ILE A O 1
ATOM 785 N N . PHE A 1 96 ? -24.415 -7.659 25.593 1.00 90.50 96 PHE A N 1
ATOM 786 C CA . PHE A 1 96 ? -23.422 -7.648 26.667 1.00 90.50 96 PHE A CA 1
ATOM 787 C C . PHE A 1 96 ? -22.748 -9.016 26.850 1.00 90.50 96 PHE A C 1
ATOM 789 O O . PHE A 1 96 ? -21.519 -9.113 26.828 1.00 90.50 96 PHE A O 1
ATOM 796 N N . GLU A 1 97 ? -23.537 -10.088 26.956 1.00 89.94 97 GLU A N 1
ATOM 797 C CA . GLU A 1 97 ? -23.031 -11.458 27.083 1.00 89.94 97 GLU A CA 1
ATOM 798 C C . GLU A 1 97 ? -22.234 -11.898 25.851 1.00 89.94 97 GLU A C 1
ATOM 800 O O . GLU A 1 97 ? -21.329 -12.723 25.972 1.00 89.94 97 GLU A O 1
ATOM 805 N N . SER A 1 98 ? -22.513 -11.354 24.663 1.00 91.31 98 SER A N 1
ATOM 806 C CA . SER A 1 98 ? -21.752 -11.676 23.450 1.00 91.31 98 SER A CA 1
ATOM 807 C C . SER A 1 98 ? -20.324 -11.112 23.462 1.00 91.31 98 SER A C 1
ATOM 809 O O . SER A 1 98 ? -19.433 -11.722 22.868 1.00 91.31 98 SER A O 1
ATOM 811 N N . ILE A 1 99 ? -20.085 -10.013 24.186 1.00 92.38 99 ILE A N 1
ATOM 812 C CA . ILE A 1 99 ? -18.806 -9.282 24.198 1.00 92.38 99 ILE A CA 1
ATOM 813 C C . ILE A 1 99 ? -18.014 -9.550 25.486 1.00 92.38 99 ILE A C 1
ATOM 815 O O . ILE A 1 99 ? -16.786 -9.628 25.454 1.00 92.38 99 ILE A O 1
ATOM 819 N N . VAL A 1 100 ? -18.688 -9.715 26.625 1.00 93.12 100 VAL A N 1
ATOM 820 C CA . VAL A 1 100 ? -18.050 -9.917 27.932 1.00 93.12 100 VAL A CA 1
ATOM 821 C C . VAL A 1 100 ? -17.911 -11.408 28.230 1.00 93.12 100 VAL A C 1
ATOM 823 O O . VAL A 1 100 ? -18.857 -12.183 28.133 1.00 93.12 100 VAL A O 1
ATOM 826 N N . GLU A 1 101 ? -16.702 -11.830 28.586 1.00 93.38 101 GLU A N 1
ATOM 827 C CA . GLU A 1 101 ? -16.414 -13.192 29.030 1.00 93.38 101 GLU A CA 1
ATOM 828 C C . GLU A 1 101 ? -16.767 -13.359 30.506 1.00 93.38 101 GLU A C 1
ATOM 830 O O . GLU A 1 101 ? -17.431 -14.326 30.877 1.00 93.38 101 GLU A O 1
ATOM 835 N N . LYS A 1 102 ? -16.304 -12.430 31.351 1.00 93.50 102 LYS A N 1
ATOM 836 C CA . LYS A 1 102 ? -16.499 -12.473 32.806 1.00 93.50 102 LYS A CA 1
ATOM 837 C C . LYS A 1 102 ? -16.622 -11.069 33.384 1.00 93.50 102 LYS A C 1
ATOM 839 O O . LYS A 1 102 ? -16.003 -10.130 32.887 1.00 93.50 102 LYS A O 1
ATOM 844 N N . VAL A 1 103 ? -17.370 -10.957 34.478 1.00 93.19 103 VAL A N 1
ATOM 845 C CA . VAL A 1 103 ? -17.479 -9.745 35.298 1.00 93.19 103 VAL A CA 1
ATOM 846 C C . VAL A 1 103 ? -16.881 -10.048 36.664 1.00 93.19 103 VAL A C 1
ATOM 848 O O . VAL A 1 103 ? -17.249 -11.042 37.291 1.00 93.19 103 VAL A O 1
ATOM 851 N N . ILE A 1 104 ? -15.944 -9.217 37.110 1.00 93.19 104 ILE A N 1
ATOM 852 C CA . ILE A 1 104 ? -15.310 -9.326 38.425 1.00 93.19 104 ILE A CA 1
ATOM 853 C C . ILE A 1 104 ? -15.757 -8.126 39.253 1.00 93.19 104 ILE A C 1
ATOM 855 O O . ILE A 1 104 ? -15.553 -6.986 38.843 1.00 93.19 104 ILE A O 1
ATOM 859 N N . VAL A 1 105 ? -16.346 -8.392 40.417 1.00 95.00 105 VAL A N 1
ATOM 860 C CA . VAL A 1 105 ? -16.729 -7.371 41.396 1.00 95.00 105 VAL A CA 1
ATOM 861 C C . VAL A 1 105 ? -15.706 -7.386 42.522 1.00 95.00 105 VAL A C 1
ATOM 863 O O . VAL A 1 105 ? 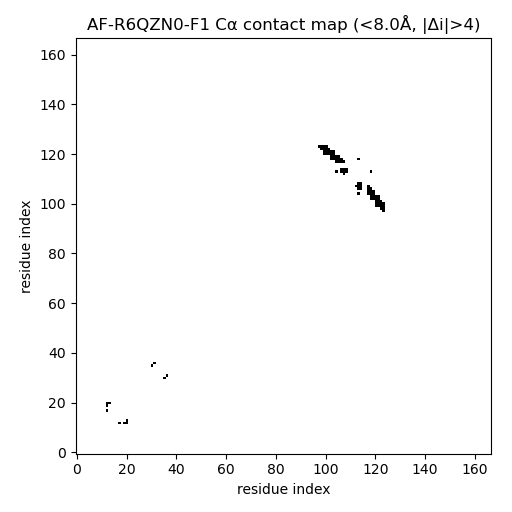-15.588 -8.380 43.238 1.00 95.00 105 VAL A O 1
ATOM 866 N N . VAL A 1 106 ? -14.942 -6.303 42.646 1.00 90.19 106 VAL A N 1
ATOM 867 C CA . VAL A 1 106 ? -13.830 -6.194 43.602 1.00 90.19 106 VAL A CA 1
ATOM 868 C C . VAL A 1 106 ? -14.311 -5.739 44.982 1.00 90.19 106 VAL A C 1
ATOM 870 O O . VAL A 1 106 ? -13.697 -6.091 45.987 1.00 90.19 106 VAL A O 1
ATOM 873 N N . GLY A 1 107 ? -15.426 -5.012 45.066 1.00 89.81 107 GLY A N 1
ATOM 874 C CA . GLY A 1 107 ? -15.965 -4.562 46.343 1.00 89.81 107 GLY A CA 1
ATOM 875 C C . GLY A 1 107 ? -17.390 -4.036 46.258 1.00 89.81 107 GLY A C 1
ATOM 876 O O . GLY A 1 107 ? -17.922 -3.767 45.180 1.00 89.81 107 GLY A O 1
ATOM 877 N N . TYR A 1 108 ? -17.983 -3.905 47.437 1.00 92.62 108 TYR A N 1
ATOM 878 C CA . TYR A 1 108 ? -19.313 -3.356 47.651 1.00 92.62 108 TYR A CA 1
ATOM 879 C C . TYR A 1 108 ? -19.182 -2.073 48.469 1.00 92.62 108 TYR A C 1
ATOM 881 O O . TYR A 1 108 ? -18.260 -1.934 49.279 1.00 92.62 108 TYR A O 1
ATOM 889 N N . ASN A 1 109 ? -20.100 -1.139 48.266 1.00 89.19 109 ASN A N 1
ATOM 890 C CA . ASN A 1 109 ? -20.216 0.034 49.115 1.00 89.19 109 ASN A CA 1
ATOM 891 C C . ASN A 1 109 ? -20.757 -0.357 50.508 1.00 89.19 109 ASN A C 1
ATOM 893 O O . ASN A 1 109 ? -21.127 -1.502 50.774 1.00 89.19 109 ASN A O 1
ATOM 897 N N . ILE A 1 110 ? -20.835 0.622 51.409 1.00 89.00 110 ILE A N 1
ATOM 898 C CA . ILE A 1 110 ? -21.341 0.427 52.777 1.00 89.00 110 ILE A CA 1
ATOM 899 C C . ILE A 1 110 ? -22.800 -0.053 52.847 1.00 89.00 110 ILE A C 1
ATOM 901 O O . ILE A 1 110 ? -23.206 -0.598 53.869 1.00 89.00 110 ILE A O 1
ATOM 905 N N . ASN A 1 111 ? -23.577 0.132 51.779 1.00 90.06 111 ASN A N 1
ATOM 906 C CA . ASN A 1 111 ? -24.967 -0.311 51.690 1.00 90.06 111 ASN A CA 1
ATOM 907 C C . ASN A 1 111 ? -25.076 -1.766 51.206 1.00 90.06 111 ASN A C 1
ATOM 909 O O . ASN A 1 111 ? -26.172 -2.317 51.169 1.00 90.06 111 ASN A O 1
ATOM 913 N N . GLY A 1 112 ? -23.949 -2.395 50.851 1.00 88.69 112 GLY A N 1
ATOM 914 C CA . GLY A 1 112 ? -23.909 -3.724 50.251 1.00 88.69 112 GLY A CA 1
ATOM 915 C C . GLY A 1 112 ? -24.173 -3.731 48.743 1.00 88.69 112 GLY A C 1
ATOM 916 O O . GLY A 1 112 ? -24.234 -4.812 48.160 1.00 88.69 112 GLY A O 1
ATOM 917 N N . ASP A 1 113 ? -24.291 -2.567 48.097 1.00 92.00 113 ASP A N 1
ATOM 918 C CA . ASP A 1 113 ? -24.418 -2.480 46.641 1.00 92.00 113 ASP A CA 1
ATOM 919 C C . ASP A 1 113 ? -23.046 -2.575 45.979 1.00 92.00 113 ASP A C 1
ATOM 921 O O . ASP A 1 113 ? -22.029 -2.157 46.535 1.00 92.00 113 ASP A O 1
ATOM 925 N N . ILE A 1 114 ? -23.011 -3.099 44.757 1.00 90.56 114 ILE A N 1
ATOM 926 C CA . ILE A 1 114 ? -21.784 -3.156 43.964 1.00 90.56 114 ILE A CA 1
ATOM 927 C C . ILE A 1 114 ? -21.316 -1.725 43.681 1.00 90.56 114 ILE A C 1
ATOM 929 O O . ILE A 1 114 ? -22.071 -0.936 43.114 1.00 90.56 114 ILE A O 1
ATOM 933 N N . ASP A 1 115 ? -20.071 -1.401 44.034 1.00 90.44 115 ASP A N 1
ATOM 934 C CA . ASP A 1 115 ? -19.460 -0.133 43.633 1.00 90.44 115 ASP A CA 1
ATOM 935 C C . ASP A 1 115 ? -19.106 -0.204 42.134 1.00 90.44 115 ASP A C 1
ATOM 937 O O . ASP A 1 115 ? -18.272 -1.035 41.752 1.00 90.44 115 ASP A O 1
ATOM 941 N N . PRO A 1 116 ? -19.700 0.639 41.264 1.00 90.06 116 PRO A N 1
ATOM 942 C CA . PRO A 1 116 ? -19.423 0.616 39.829 1.00 90.06 116 PRO A CA 1
ATOM 943 C C . PRO A 1 116 ? -17.944 0.824 39.485 1.00 90.06 116 PRO A C 1
ATOM 945 O O . PRO A 1 116 ? -17.468 0.279 38.489 1.00 90.06 116 PRO A O 1
ATOM 948 N N . TYR A 1 117 ? -17.201 1.566 40.313 1.00 89.00 117 TYR A N 1
ATOM 949 C CA . TYR A 1 117 ? -15.766 1.800 40.118 1.00 89.00 117 TYR A CA 1
ATOM 950 C C . TYR A 1 117 ? -14.905 0.586 40.491 1.00 89.00 117 TYR A C 1
ATOM 952 O O . TYR A 1 117 ? -13.713 0.556 40.188 1.00 89.00 117 TYR A O 1
ATOM 960 N N . LEU A 1 118 ? -15.507 -0.427 41.116 1.00 90.31 118 LEU A N 1
ATOM 961 C CA . LEU A 1 118 ? -14.874 -1.686 41.500 1.00 90.31 118 LEU A CA 1
ATOM 962 C C . LEU A 1 118 ? -15.326 -2.860 40.617 1.00 90.31 118 LEU A C 1
ATOM 964 O O . LEU A 1 118 ? -15.093 -4.020 40.964 1.00 90.31 118 LEU A O 1
ATOM 968 N N . ILE A 1 119 ? -15.944 -2.583 39.465 1.00 93.81 119 ILE A N 1
ATOM 969 C CA . ILE A 1 119 ? -16.284 -3.594 38.459 1.00 93.81 119 ILE A CA 1
ATOM 970 C C . ILE A 1 119 ? -15.173 -3.673 37.409 1.00 93.81 119 ILE A C 1
ATOM 972 O O . ILE A 1 119 ? -14.761 -2.672 36.830 1.00 93.81 119 ILE A O 1
ATOM 976 N N . THR A 1 120 ? -14.711 -4.888 37.118 1.00 93.75 120 THR A N 1
ATOM 977 C CA . THR A 1 120 ? -13.795 -5.173 36.006 1.00 93.75 120 THR A CA 1
ATOM 978 C C . THR A 1 120 ? -14.462 -6.100 34.995 1.00 93.75 120 THR A C 1
ATOM 980 O O . THR A 1 120 ? -14.937 -7.183 35.345 1.00 93.75 120 THR A O 1
ATOM 983 N N . PHE A 1 121 ? -14.456 -5.696 33.724 1.00 94.25 121 PHE A N 1
ATOM 984 C CA . PHE A 1 121 ? -14.952 -6.504 32.612 1.00 94.25 121 PHE A CA 1
ATOM 985 C C . PHE A 1 121 ? -13.799 -7.236 31.922 1.00 94.25 121 PHE A C 1
ATOM 987 O O . PHE A 1 121 ? -12.848 -6.617 31.445 1.00 94.25 121 PHE A O 1
ATOM 994 N N . VAL A 1 122 ? -13.900 -8.560 31.828 1.00 93.00 122 VAL A N 1
ATOM 995 C CA . VAL A 1 122 ? -13.018 -9.391 31.002 1.00 93.00 122 VAL A CA 1
ATOM 996 C C . VAL A 1 122 ? -13.707 -9.588 29.659 1.00 93.00 122 VAL A C 1
ATOM 998 O O . VAL A 1 122 ? -14.769 -10.201 29.606 1.00 93.00 122 VAL A O 1
ATOM 1001 N N . LEU A 1 123 ? -13.138 -9.052 28.581 1.00 93.38 123 LEU A N 1
ATOM 1002 C CA . LEU A 1 123 ? -13.727 -9.111 27.239 1.00 93.38 123 LEU A CA 1
ATOM 1003 C C . LEU A 1 123 ? -13.375 -10.416 26.516 1.00 93.38 123 LEU A C 1
ATOM 1005 O O . LEU A 1 123 ? -12.258 -10.921 26.633 1.00 93.38 123 LEU A O 1
ATOM 1009 N N . LYS A 1 124 ? -14.302 -10.912 25.694 1.00 92.56 124 LYS A N 1
ATOM 1010 C CA . LYS A 1 124 ? -14.056 -12.004 24.750 1.00 92.56 124 LYS A CA 1
ATOM 1011 C C . LYS A 1 124 ? -13.192 -11.479 23.607 1.00 92.56 124 LYS A C 1
ATOM 1013 O O . LYS A 1 124 ? -13.674 -10.790 22.714 1.00 92.56 124 LYS A O 1
ATOM 1018 N N . ILE A 1 125 ? -11.909 -11.819 23.607 1.00 83.69 125 ILE A N 1
ATOM 1019 C CA . ILE A 1 125 ? -11.028 -11.532 22.471 1.00 83.69 125 ILE A CA 1
ATOM 1020 C C . ILE A 1 125 ? -11.184 -12.672 21.460 1.00 83.69 125 ILE A C 1
ATOM 1022 O O . ILE A 1 125 ? -10.967 -13.842 21.787 1.00 83.69 125 ILE A O 1
ATOM 1026 N N . GLY A 1 126 ? -11.571 -12.344 20.224 1.00 68.12 126 GLY A N 1
ATOM 1027 C CA . GLY A 1 126 ? -11.650 -13.316 19.134 1.00 68.12 126 GLY A CA 1
ATOM 1028 C C . GLY A 1 126 ? -10.319 -14.055 18.971 1.00 68.12 126 GLY A C 1
ATOM 1029 O O . GLY A 1 126 ? -9.259 -13.436 18.874 1.00 68.12 126 GLY A O 1
ATOM 1030 N N . LYS A 1 127 ? -10.351 -15.394 18.971 1.00 60.12 127 LYS A N 1
ATOM 1031 C CA . LYS A 1 127 ? -9.150 -16.217 18.771 1.00 60.12 127 LYS A CA 1
ATOM 1032 C C . LYS A 1 127 ? -8.526 -15.856 17.421 1.00 60.12 127 LYS A C 1
ATOM 1034 O O . LYS A 1 127 ? -9.139 -16.080 16.382 1.00 60.12 127 LYS A O 1
ATOM 1039 N N . ASN A 1 128 ? -7.304 -15.326 17.464 1.00 53.44 128 ASN A N 1
ATOM 1040 C CA . ASN A 1 128 ? -6.488 -15.012 16.295 1.00 53.44 128 ASN A CA 1
ATOM 1041 C C . ASN A 1 128 ? -6.513 -16.166 15.285 1.00 53.44 128 ASN A C 1
ATOM 1043 O O . ASN A 1 128 ? -6.273 -17.324 15.648 1.00 53.44 128 ASN A O 1
ATOM 1047 N N . VAL A 1 129 ? -6.784 -15.832 14.020 1.00 49.16 129 VAL A N 1
ATOM 1048 C CA . VAL A 1 129 ? -6.626 -16.729 12.874 1.00 49.16 129 VAL A CA 1
ATOM 1049 C C . VAL A 1 129 ? -5.243 -17.362 12.985 1.00 49.16 129 VAL A C 1
ATOM 1051 O O . VAL A 1 129 ? -4.227 -16.687 12.832 1.00 49.16 129 VAL A O 1
ATOM 1054 N N . LYS A 1 130 ? -5.185 -18.664 13.285 1.00 48.69 130 LYS A N 1
ATOM 1055 C CA . LYS A 1 130 ? -3.947 -19.430 13.147 1.00 48.69 130 LYS A CA 1
ATOM 1056 C C . LYS A 1 130 ? -3.649 -19.484 11.655 1.00 48.69 130 LYS A C 1
ATOM 1058 O O . LYS A 1 130 ? -4.115 -20.390 10.965 1.00 48.69 130 LYS A O 1
ATOM 1063 N N . SER A 1 131 ? -2.889 -18.521 11.152 1.00 45.78 131 SER A N 1
ATOM 1064 C CA . SER A 1 131 ? -2.216 -18.633 9.868 1.00 45.78 131 SER A CA 1
ATOM 1065 C C . SER A 1 131 ? -1.232 -19.793 9.988 1.00 45.78 131 SER A C 1
ATOM 1067 O O . SER A 1 131 ? -0.092 -19.650 10.419 1.00 45.78 131 SER A O 1
ATOM 1069 N N . LYS A 1 132 ? -1.696 -21.001 9.653 1.00 44.06 132 LYS A N 1
ATOM 1070 C CA . LYS A 1 132 ? -0.801 -22.113 9.352 1.00 44.06 132 LYS A CA 1
ATOM 1071 C C . LYS A 1 132 ? -0.063 -21.728 8.073 1.00 44.06 132 LYS A C 1
ATOM 1073 O O . LYS A 1 132 ? -0.530 -22.027 6.976 1.00 44.06 132 LYS A O 1
ATOM 1078 N N . SER A 1 133 ? 1.081 -21.067 8.207 1.00 51.50 133 SER A N 1
ATOM 1079 C CA . SER A 1 133 ? 2.116 -21.070 7.180 1.00 51.50 133 SER A CA 1
ATOM 1080 C C . SER A 1 133 ? 2.570 -22.520 7.015 1.00 51.50 133 SER A C 1
ATOM 1082 O O . SER A 1 133 ? 3.409 -23.046 7.740 1.00 51.50 133 SER A O 1
ATOM 1084 N N . LYS A 1 134 ? 1.909 -23.217 6.091 1.00 48.53 134 LYS A N 1
ATOM 1085 C CA . LYS A 1 134 ? 2.277 -24.559 5.657 1.00 48.53 134 LYS A CA 1
ATOM 1086 C C . LYS A 1 134 ? 3.533 -24.398 4.799 1.00 48.53 134 LYS A C 1
ATOM 1088 O O . LYS A 1 134 ? 3.439 -24.077 3.617 1.00 48.53 134 LYS A O 1
ATOM 1093 N N . THR A 1 135 ? 4.704 -24.596 5.398 1.00 41.12 135 THR A N 1
ATOM 1094 C CA . THR A 1 135 ? 5.921 -24.926 4.651 1.00 41.12 135 THR A CA 1
ATOM 1095 C C . THR A 1 135 ? 5.607 -26.168 3.823 1.00 41.12 135 THR A C 1
ATOM 1097 O O . THR A 1 135 ? 5.381 -27.248 4.368 1.00 41.12 135 THR A O 1
ATOM 1100 N N . ARG A 1 136 ? 5.505 -26.004 2.501 1.00 40.53 136 ARG A N 1
ATOM 1101 C CA . ARG A 1 136 ? 5.450 -27.128 1.568 1.00 40.53 136 ARG A CA 1
ATOM 1102 C C . ARG A 1 136 ? 6.839 -27.751 1.535 1.00 40.53 136 ARG A C 1
ATOM 1104 O O . ARG A 1 136 ?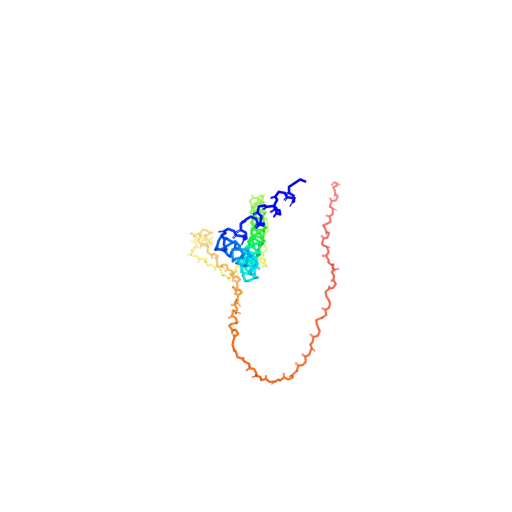 7.758 -27.136 1.007 1.00 40.53 136 ARG A O 1
ATOM 1111 N N . ASN A 1 137 ? 6.977 -28.966 2.053 1.00 37.78 137 ASN A N 1
ATOM 1112 C CA . ASN A 1 137 ? 7.914 -29.893 1.447 1.00 37.78 137 ASN A CA 1
ATOM 1113 C C . ASN A 1 137 ? 7.397 -31.334 1.488 1.00 37.78 137 ASN A C 1
ATOM 1115 O O . ASN A 1 137 ? 6.851 -31.789 2.490 1.00 37.78 137 ASN A O 1
ATOM 1119 N N . SER A 1 138 ? 7.679 -32.004 0.377 1.00 36.66 138 SER A N 1
ATOM 1120 C CA . SER A 1 138 ? 7.568 -33.424 0.063 1.00 36.66 138 SER A CA 1
ATOM 1121 C C . SER A 1 138 ? 6.236 -34.003 -0.428 1.00 36.66 138 SER A C 1
ATOM 1123 O O . SER A 1 138 ? 5.154 -33.785 0.112 1.00 36.66 138 SER A O 1
ATOM 1125 N N . ASN A 1 139 ? 6.413 -34.757 -1.511 1.00 38.25 139 ASN A N 1
ATOM 1126 C CA . ASN A 1 139 ? 5.459 -35.425 -2.378 1.00 38.25 139 ASN A CA 1
ATOM 1127 C C . ASN A 1 139 ? 4.925 -36.751 -1.803 1.00 38.25 139 ASN A C 1
ATOM 1129 O O . ASN A 1 139 ? 5.611 -37.435 -1.049 1.00 38.25 139 ASN A O 1
ATOM 1133 N N . ASN A 1 140 ? 3.783 -37.140 -2.387 1.00 35.00 140 ASN A N 1
ATOM 1134 C CA . ASN A 1 140 ? 3.259 -38.487 -2.659 1.00 35.00 140 ASN A CA 1
ATOM 1135 C C . ASN A 1 140 ? 2.499 -39.272 -1.575 1.00 35.00 140 ASN A C 1
ATOM 1137 O O . ASN A 1 140 ? 3.027 -39.620 -0.525 1.00 35.00 140 ASN A O 1
ATOM 1141 N N . GLY A 1 141 ? 1.278 -39.678 -1.961 1.00 29.30 141 GLY A N 1
ATOM 1142 C CA . GLY A 1 141 ? 0.488 -40.757 -1.363 1.00 29.30 141 GLY A CA 1
ATOM 1143 C C . GLY A 1 141 ? -1.010 -40.629 -1.675 1.00 29.30 141 GLY A C 1
ATOM 1144 O O . GLY A 1 141 ? -1.673 -39.780 -1.097 1.00 29.30 141 GLY A O 1
ATOM 1145 N N . ASN A 1 142 ? -1.505 -41.452 -2.606 1.00 37.78 142 ASN A N 1
ATOM 1146 C CA . ASN A 1 142 ? -2.881 -41.531 -3.126 1.00 37.78 142 ASN A CA 1
ATOM 1147 C C . ASN A 1 142 ? -3.970 -41.785 -2.061 1.00 37.78 142 ASN A C 1
ATOM 1149 O O . ASN A 1 142 ? -3.716 -42.477 -1.077 1.00 37.78 142 ASN A O 1
ATOM 1153 N N . GLY A 1 143 ? -5.203 -41.339 -2.335 1.00 31.53 143 GLY A N 1
ATOM 1154 C CA . GLY A 1 143 ? -6.414 -41.781 -1.633 1.00 31.53 143 GLY A CA 1
ATOM 1155 C C . GLY A 1 143 ? -7.671 -41.019 -2.068 1.00 31.53 143 GLY A C 1
ATOM 1156 O O . GLY A 1 143 ? -7.757 -39.813 -1.860 1.00 31.53 143 GLY A O 1
ATOM 1157 N N . ASP A 1 144 ? -8.602 -41.741 -2.689 1.00 36.72 144 ASP A N 1
ATOM 1158 C CA . ASP A 1 144 ? -9.900 -41.304 -3.217 1.00 36.72 144 ASP A CA 1
ATOM 1159 C C . ASP A 1 144 ? -10.876 -40.789 -2.139 1.00 36.72 144 ASP A C 1
ATOM 1161 O O . ASP A 1 144 ? -10.796 -41.205 -0.982 1.00 36.72 144 ASP A O 1
ATOM 1165 N N . GLY A 1 145 ? -11.857 -39.961 -2.532 1.00 33.12 145 GLY A N 1
ATOM 1166 C CA . GLY A 1 145 ? -13.106 -39.826 -1.767 1.00 33.12 145 GLY A CA 1
ATOM 1167 C C . GLY A 1 145 ? -13.785 -38.453 -1.764 1.00 33.12 145 GLY A C 1
ATOM 1168 O O . GLY A 1 145 ? -13.472 -37.604 -0.939 1.00 33.12 145 GLY A O 1
ATOM 1169 N N . ASP A 1 146 ? -14.779 -38.334 -2.642 1.00 34.59 146 ASP A N 1
ATOM 1170 C CA . ASP A 1 146 ? -16.061 -37.626 -2.515 1.00 34.59 146 ASP A CA 1
ATOM 1171 C C . ASP A 1 146 ? -16.149 -36.089 -2.435 1.00 34.59 146 ASP A C 1
ATOM 1173 O O . ASP A 1 146 ? -15.810 -35.408 -1.467 1.00 34.59 146 ASP A O 1
ATOM 1177 N N . SER A 1 147 ? -16.762 -35.568 -3.502 1.00 43.03 147 SER A N 1
ATOM 1178 C CA . SER A 1 147 ? -17.307 -34.229 -3.686 1.00 43.03 147 SER A CA 1
ATOM 1179 C C . SER A 1 147 ? -18.572 -33.996 -2.860 1.00 43.03 147 SER A C 1
ATOM 1181 O O . SER A 1 147 ? -19.514 -34.782 -2.946 1.00 43.03 147 SER A O 1
ATOM 1183 N N . TYR A 1 148 ? -18.665 -32.837 -2.208 1.00 31.19 148 TYR A N 1
ATOM 1184 C CA . TYR A 1 148 ? -19.952 -32.241 -1.852 1.00 31.19 148 TYR A CA 1
ATOM 1185 C C . TYR A 1 148 ? -19.995 -30.783 -2.321 1.00 31.19 148 TYR A C 1
ATOM 1187 O O . TYR A 1 148 ? -19.205 -29.946 -1.883 1.00 31.19 148 TYR A O 1
ATOM 1195 N N . GLN A 1 149 ? -20.918 -30.506 -3.247 1.00 36.03 149 GLN A N 1
ATOM 1196 C CA . GLN A 1 149 ? -21.326 -29.175 -3.694 1.00 36.03 149 GLN A CA 1
ATOM 1197 C C . GLN A 1 149 ? -21.926 -28.357 -2.535 1.00 36.03 149 GLN A C 1
ATOM 1199 O O . GLN A 1 149 ? -22.828 -28.826 -1.843 1.00 36.03 149 GLN A O 1
ATOM 1204 N N . SER A 1 150 ? -21.505 -27.098 -2.395 1.00 36.28 150 SER A N 1
ATOM 1205 C CA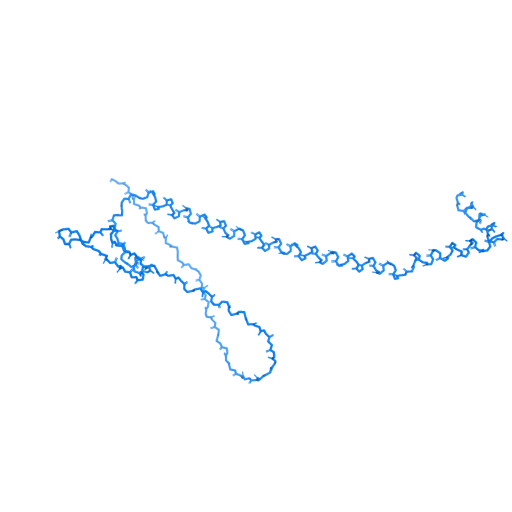 . SER A 1 150 ? -22.210 -26.098 -1.583 1.00 36.28 150 SER A CA 1
ATOM 1206 C C . SER A 1 150 ? -23.497 -25.641 -2.289 1.00 36.28 150 SER A C 1
ATOM 1208 O O . SER A 1 150 ? -23.416 -25.251 -3.457 1.00 36.28 150 SER A O 1
ATOM 1210 N N . PRO A 1 151 ? -24.668 -25.621 -1.623 1.00 34.62 151 PRO A N 1
ATOM 1211 C CA . PRO A 1 151 ? -25.854 -24.964 -2.159 1.00 34.62 151 PRO A CA 1
ATOM 1212 C C . PRO A 1 151 ? -25.713 -23.437 -2.129 1.00 34.62 151 PRO A C 1
ATOM 1214 O O . PRO A 1 151 ? -25.164 -22.853 -1.196 1.00 34.62 151 PRO A O 1
ATOM 1217 N N . SER A 1 152 ? -26.243 -22.831 -3.184 1.00 35.72 152 SER A N 1
ATOM 1218 C CA . SER A 1 152 ? -26.367 -21.411 -3.513 1.00 35.72 152 SER A CA 1
ATOM 1219 C C . SER A 1 152 ? -26.892 -20.511 -2.388 1.00 35.72 152 SER A C 1
ATOM 1221 O O . SER A 1 152 ? -27.923 -20.800 -1.785 1.00 35.72 152 SER A O 1
ATOM 1223 N N . SER A 1 153 ? -26.251 -19.355 -2.197 1.00 39.38 153 SER A N 1
ATOM 1224 C CA . SER A 1 153 ? -26.822 -18.205 -1.492 1.00 39.38 153 SER A CA 1
ATOM 1225 C C . SER A 1 153 ? -27.449 -17.241 -2.504 1.00 39.38 153 SER A C 1
ATOM 1227 O O . SER A 1 153 ? -26.722 -16.482 -3.147 1.00 39.38 153 SER A O 1
ATOM 1229 N N . ASP A 1 154 ? -28.776 -17.264 -2.637 1.00 38.59 154 ASP A N 1
ATOM 1230 C CA . ASP A 1 154 ? -29.501 -16.136 -3.226 1.00 38.59 154 ASP A CA 1
ATOM 1231 C C . ASP A 1 154 ? -29.615 -14.985 -2.205 1.00 38.59 154 ASP A C 1
ATOM 1233 O O . ASP A 1 154 ? -29.748 -15.238 -1.001 1.00 38.59 154 ASP A O 1
ATOM 1237 N N . PRO A 1 155 ? -29.547 -13.719 -2.657 1.00 50.47 155 PRO A N 1
ATOM 1238 C CA . PRO A 1 155 ? -29.532 -12.543 -1.801 1.00 50.47 155 PRO A CA 1
ATOM 1239 C C . PRO A 1 155 ? -30.946 -11.985 -1.622 1.00 50.47 155 PRO A C 1
ATOM 1241 O O . PRO A 1 155 ? -31.654 -11.829 -2.608 1.00 50.47 155 PRO A O 1
ATOM 1244 N N . LEU A 1 156 ? -31.327 -11.638 -0.386 1.00 39.78 156 LEU A N 1
ATOM 1245 C CA . LEU A 1 156 ? -32.207 -10.514 -0.005 1.00 39.78 156 LEU A CA 1
ATOM 1246 C C . LEU A 1 156 ? -32.799 -10.772 1.386 1.00 39.78 156 LEU A C 1
ATOM 1248 O O . LEU A 1 156 ? -33.663 -11.627 1.548 1.00 39.78 156 LEU A O 1
ATOM 1252 N N . ASN A 1 157 ? -32.424 -9.951 2.368 1.00 33.28 157 ASN A N 1
ATOM 1253 C CA . ASN A 1 157 ? -33.455 -9.368 3.221 1.00 33.28 157 ASN A CA 1
ATOM 1254 C C . ASN A 1 157 ? -33.013 -8.000 3.755 1.00 33.28 157 ASN A C 1
ATOM 1256 O O . ASN A 1 157 ? -32.116 -7.884 4.589 1.00 33.28 157 ASN A O 1
ATOM 1260 N N . SER A 1 158 ? -33.646 -6.967 3.211 1.00 35.25 158 SER A N 1
ATOM 1261 C CA . SER A 1 158 ? -33.580 -5.572 3.628 1.00 35.25 158 SER A CA 1
ATOM 1262 C C . SER A 1 158 ? -34.495 -5.348 4.832 1.00 35.25 158 SER A C 1
ATOM 1264 O O . SER A 1 158 ? -35.699 -5.587 4.730 1.00 35.25 158 SER A O 1
ATOM 1266 N N . TYR A 1 159 ? -33.976 -4.825 5.942 1.00 31.67 159 TYR A N 1
ATOM 1267 C CA . TYR A 1 159 ? -34.838 -4.311 7.006 1.00 31.67 159 TYR A CA 1
ATOM 1268 C C . TYR A 1 159 ? -35.263 -2.874 6.679 1.00 31.67 159 TYR A C 1
ATOM 1270 O O . TYR A 1 159 ? -34.465 -1.943 6.743 1.00 31.67 159 TYR A O 1
ATOM 1278 N N . ASN A 1 160 ? -36.537 -2.721 6.310 1.00 38.75 160 ASN A N 1
ATOM 1279 C CA . ASN A 1 160 ? -37.240 -1.441 6.249 1.00 38.75 160 ASN A CA 1
ATOM 1280 C C . ASN A 1 160 ? -37.582 -0.971 7.673 1.00 38.75 160 ASN A C 1
ATOM 1282 O O . ASN A 1 160 ? -38.147 -1.739 8.452 1.00 38.75 160 ASN A O 1
ATOM 1286 N N . LEU A 1 161 ? -37.299 0.297 7.992 1.00 35.31 161 LEU A N 1
ATOM 1287 C CA . LEU A 1 161 ? -37.855 0.973 9.170 1.00 35.31 161 LEU A CA 1
ATOM 1288 C C . LEU A 1 161 ? -39.286 1.460 8.870 1.00 35.31 161 LEU A C 1
ATOM 1290 O O . LEU A 1 161 ? -39.505 2.024 7.795 1.00 35.31 161 LEU A O 1
ATOM 1294 N N . PRO A 1 162 ? -40.260 1.315 9.790 1.00 35.25 162 PRO A N 1
ATOM 1295 C CA . PRO A 1 162 ? -41.570 1.931 9.624 1.00 35.25 162 PRO A CA 1
ATOM 1296 C C . PRO A 1 162 ? -41.486 3.443 9.865 1.00 35.25 162 PRO A C 1
ATOM 1298 O O . PRO A 1 162 ? -40.969 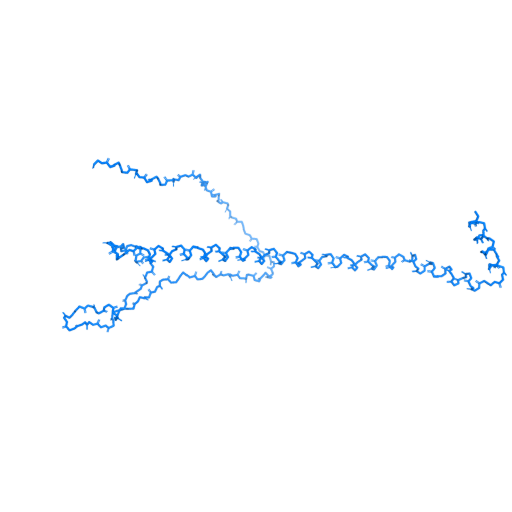3.893 10.888 1.00 35.25 162 PRO A O 1
ATOM 1301 N N . SER A 1 163 ? -42.049 4.232 8.946 1.00 46.09 163 SER A N 1
ATOM 1302 C CA . SER A 1 163 ? -42.347 5.646 9.173 1.00 46.09 163 SER A CA 1
ATOM 1303 C C . SER A 1 163 ? -43.493 5.767 10.176 1.00 46.09 163 SER A C 1
ATOM 1305 O O . SER A 1 163 ? -44.605 5.310 9.899 1.00 46.09 163 SER A O 1
ATOM 1307 N N . VAL A 1 164 ? -43.255 6.404 11.319 1.00 41.66 164 VAL A N 1
ATOM 1308 C CA . VAL A 1 164 ? -44.336 6.757 12.244 1.00 41.66 164 VAL A CA 1
ATOM 1309 C C . VAL A 1 164 ? -44.822 8.160 11.892 1.00 41.66 164 VAL A C 1
ATOM 1311 O O . VAL A 1 164 ? -44.087 9.137 12.014 1.00 41.66 164 VAL A O 1
ATOM 1314 N N . ASN A 1 165 ? -46.058 8.227 11.398 1.00 42.50 165 ASN A N 1
ATOM 1315 C CA . ASN A 1 165 ? -46.781 9.462 11.126 1.00 42.50 165 ASN A CA 1
ATOM 1316 C C . ASN A 1 165 ? -47.088 10.195 12.436 1.00 42.50 165 ASN A C 1
ATOM 1318 O O . ASN A 1 165 ? -47.562 9.588 13.395 1.00 42.50 165 ASN A O 1
ATOM 1322 N N . ALA A 1 166 ? -46.852 11.505 12.436 1.00 38.81 166 ALA A N 1
ATOM 1323 C CA . ALA A 1 166 ? -47.272 12.408 13.494 1.00 38.81 166 ALA A CA 1
ATOM 1324 C C . ALA A 1 166 ? -48.770 12.731 13.357 1.00 38.81 166 ALA A C 1
ATOM 1326 O O . ALA A 1 166 ? -49.235 13.089 12.271 1.00 38.81 166 ALA A O 1
ATOM 1327 N N . CYS A 1 167 ? -49.496 12.625 14.467 1.00 41.62 167 CYS A N 1
ATOM 1328 C CA . CYS A 1 167 ? -50.725 13.357 14.766 1.00 41.62 167 CYS A CA 1
ATOM 1329 C C . CYS A 1 167 ? -50.609 13.865 16.201 1.00 41.62 167 CYS A C 1
ATOM 1331 O O . CYS A 1 167 ? -50.108 13.086 17.045 1.00 41.62 167 CYS A O 1
#

Solvent-accessible surface area (backbone atoms only — not comparable to full-atom values): 10736 Å² total; per-residue (Å²): 111,69,69,57,55,50,50,53,51,50,55,52,40,59,74,75,37,57,66,61,49,50,54,51,51,50,52,49,48,62,70,64,34,60,69,63,54,50,53,48,51,53,51,52,51,51,52,52,55,52,51,52,53,51,51,53,53,51,51,54,50,51,54,53,52,50,55,52,48,51,55,52,50,50,53,49,52,53,49,51,52,63,71,68,47,72,82,82,88,72,84,63,62,69,65,48,58,71,44,41,68,46,79,45,77,76,47,57,45,98,87,69,46,76,36,75,91,35,54,46,80,40,66,59,73,80,80,73,82,80,77,75,79,73,80,85,78,88,84,91,82,90,82,90,84,86,88,79,85,81,82,82,85,82,89,84,84,83,87,80,81,84,85,81,81,88,129

Secondary structure (DSSP, 8-state):
-HHHHHHHHHHHHHHH-HHHHHHHHHHHHHHH-HHHHHHHHHHHHHHHHHHHHHHHHHHHHHHHHHHHHHHHHHHHHHHHHHHHS-S-SS--HHHHHHHEEEEEE--B-TTSPBPGGGEEEEE-PPP---------------------PPPP-------PPPP----

Foldseek 3Di:
DVVVVVVVVLVVCVVPPVPVVVVVVVVVCVVVVVVVVVVVVVVVVVVVVVVVVVVVVVVVVVVVVVVVVVVVVVVVVVVCVVVVDPDDPDDDPVVVVVWFPDKDQQDAPPVRHGDPVRIDTHTDDPDPDPPPPPPDDDDDDDDDDDDDDDDDDDDDDDDDDDDDDDD

Sequence (167 aa):
MLQKAFLDAYNLIRVNDKDVLESFLAKLDDTLMEDNIVKKIEKTQKEITHLESKNKELANYNQTKDNQNEIKNEIRACRNLLEGNGNLQEFDRFIFESIVEKVIVVGYNINGDIDPYLITFVLKIGKNVKSKSKTRNSNNGNGDGDSYQSPSSDPLNSYNLPSVNAC

Mean predicted aligned error: 19.11 Å

Radius of gyration: 39.44 Å; Cα contacts (8 Å, |Δi|>4): 46; chains: 1; bounding box: 99×57×106 Å